Protein AF-A0A9D4SX38-F1 (afdb_monomer_lite)

Structure (mmCIF, N/CA/C/O backbone):
data_AF-A0A9D4SX38-F1
#
_entry.id   AF-A0A9D4SX38-F1
#
loop_
_atom_site.group_PDB
_atom_site.id
_atom_site.type_symbol
_atom_site.label_atom_id
_atom_site.label_alt_id
_atom_site.label_comp_id
_atom_site.label_asym_id
_atom_site.label_entity_id
_atom_site.label_seq_id
_atom_site.pdbx_PDB_ins_code
_atom_site.Cartn_x
_atom_site.Cartn_y
_atom_site.Cartn_z
_atom_site.occupancy
_atom_site.B_iso_or_equiv
_atom_site.auth_seq_id
_atom_site.auth_comp_id
_atom_site.auth_asym_id
_atom_site.auth_atom_id
_atom_site.pdbx_PDB_model_num
ATOM 1 N N . MET A 1 1 ? -21.905 -0.441 12.226 1.00 39.75 1 MET A N 1
ATOM 2 C CA . MET A 1 1 ? -20.788 -0.722 13.148 1.00 39.75 1 MET A CA 1
ATOM 3 C C . MET A 1 1 ? -19.586 0.004 12.565 1.00 39.75 1 MET A C 1
ATOM 5 O O . MET A 1 1 ? -19.194 -0.327 11.457 1.00 39.75 1 MET A O 1
ATOM 9 N N . THR A 1 2 ? -19.139 1.097 13.183 1.00 50.00 2 THR A N 1
ATOM 10 C CA . THR A 1 2 ? -17.970 1.865 12.722 1.00 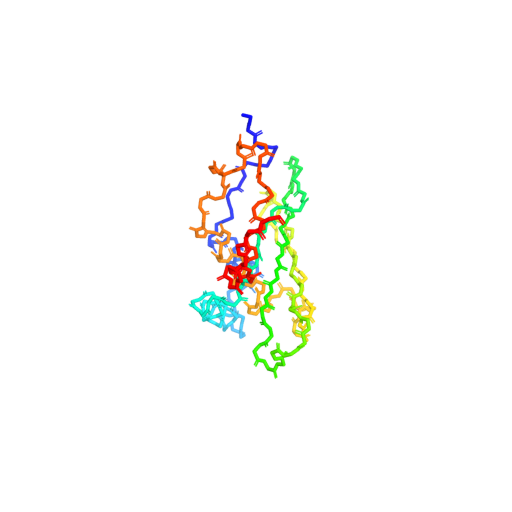50.00 2 THR A CA 1
ATOM 11 C C . THR A 1 2 ? -16.708 1.086 13.057 1.00 50.00 2 THR A C 1
ATOM 13 O O . THR A 1 2 ? -16.619 0.523 14.149 1.00 50.00 2 THR A O 1
ATOM 16 N N . LEU A 1 3 ? -15.753 1.025 12.130 1.00 55.00 3 LEU A N 1
ATOM 17 C CA . LEU A 1 3 ? -14.450 0.446 12.430 1.00 55.00 3 LEU A CA 1
ATOM 18 C C . LEU A 1 3 ? -13.768 1.201 13.580 1.00 55.00 3 LEU A C 1
ATOM 20 O O . LEU A 1 3 ? -13.965 2.412 13.704 1.00 55.00 3 LEU A O 1
ATOM 24 N N . PRO A 1 4 ? -12.934 0.513 14.378 1.00 65.31 4 PRO A N 1
ATOM 25 C CA . PRO A 1 4 ? -12.136 1.160 15.417 1.00 65.31 4 PRO A CA 1
ATOM 26 C C . PRO A 1 4 ? -11.130 2.171 14.838 1.00 65.31 4 PRO A C 1
ATOM 28 O O . PRO A 1 4 ? -10.779 3.152 15.486 1.00 65.31 4 PRO A O 1
ATOM 31 N N . PHE A 1 5 ? -10.703 1.972 13.588 1.00 71.12 5 PHE A N 1
ATOM 32 C CA . PHE A 1 5 ? -9.810 2.875 12.874 1.00 71.12 5 PHE A CA 1
ATOM 33 C C . PHE A 1 5 ? -10.616 3.841 11.994 1.00 71.12 5 PHE A C 1
ATOM 35 O O . PHE A 1 5 ? -11.395 3.389 11.159 1.00 71.12 5 PHE A O 1
ATOM 42 N N . ALA A 1 6 ? -10.431 5.153 12.177 1.00 74.25 6 ALA A N 1
AT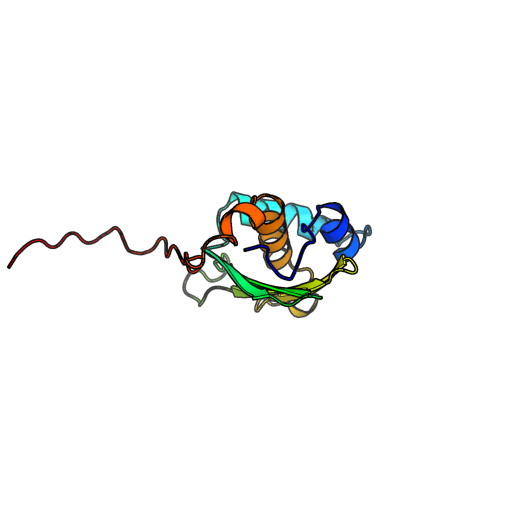OM 43 C CA . ALA A 1 6 ? -11.271 6.201 11.573 1.00 74.25 6 ALA A CA 1
ATOM 44 C C . ALA A 1 6 ? -10.533 7.142 10.597 1.00 74.25 6 ALA A C 1
ATOM 46 O O . ALA A 1 6 ? -11.042 8.209 10.258 1.00 74.25 6 ALA A O 1
ATOM 47 N N . LYS A 1 7 ? -9.314 6.790 10.171 1.00 83.44 7 LYS A N 1
ATOM 48 C CA . LYS A 1 7 ? -8.506 7.595 9.245 1.00 83.44 7 LYS A CA 1
ATOM 49 C C . LYS A 1 7 ? -8.434 7.003 7.836 1.00 83.44 7 LYS A C 1
ATOM 51 O O . LYS A 1 7 ? -8.040 5.852 7.655 1.00 83.44 7 LYS A O 1
ATOM 56 N N . GLU A 1 8 ? -8.760 7.796 6.826 1.00 87.69 8 GLU A N 1
ATOM 57 C CA . GLU A 1 8 ? -8.544 7.458 5.415 1.00 87.69 8 GLU A CA 1
ATOM 58 C C . GLU A 1 8 ? -7.084 7.627 5.008 1.00 87.69 8 GLU A C 1
ATOM 60 O O . GLU A 1 8 ? -6.457 8.638 5.321 1.00 87.69 8 GLU A O 1
ATOM 65 N N . LEU A 1 9 ? -6.550 6.644 4.273 1.00 90.38 9 LEU A N 1
ATOM 66 C CA . LEU A 1 9 ? -5.229 6.757 3.669 1.00 90.38 9 LEU A CA 1
ATOM 67 C C . LEU A 1 9 ? -5.269 7.829 2.578 1.00 90.38 9 LEU A C 1
ATOM 69 O O . LEU A 1 9 ? -5.797 7.597 1.492 1.00 90.38 9 LEU A O 1
ATOM 73 N N . SER A 1 10 ? -4.699 8.996 2.864 1.00 91.56 10 SER A N 1
ATOM 74 C CA . SER A 1 10 ? -4.639 10.109 1.917 1.00 91.56 10 SER A CA 1
ATOM 75 C C . SER A 1 10 ? -3.428 10.008 0.984 1.00 91.56 10 SER A C 1
ATOM 77 O O . SER A 1 10 ? -2.382 9.467 1.353 1.00 91.56 10 SER A O 1
ATOM 79 N N . LEU A 1 11 ? -3.517 10.615 -0.205 1.00 91.12 11 LEU A N 1
ATOM 80 C CA . LEU A 1 11 ? -2.365 10.747 -1.105 1.00 91.12 11 LEU A CA 1
ATOM 81 C C . LEU A 1 11 ? -1.197 11.482 -0.424 1.00 91.12 11 LEU A C 1
ATOM 83 O O . LEU A 1 11 ? -0.039 11.112 -0.603 1.00 91.12 11 LEU A O 1
ATOM 87 N N . SER A 1 12 ? -1.497 12.475 0.416 1.00 91.88 12 SER A N 1
ATOM 88 C CA . SER A 1 12 ? -0.500 13.215 1.195 1.00 91.88 12 SER A CA 1
ATOM 89 C C . SER A 1 12 ? 0.289 12.318 2.154 1.00 91.88 12 SER A C 1
ATOM 91 O O . SER A 1 12 ? 1.492 12.518 2.317 1.00 91.88 12 SER A O 1
ATOM 93 N N . ASP A 1 13 ? -0.349 11.317 2.770 1.00 93.44 13 ASP A N 1
ATOM 94 C CA . ASP A 1 13 ? 0.343 10.352 3.634 1.00 93.44 13 ASP A CA 1
ATOM 95 C C . ASP A 1 13 ? 1.271 9.443 2.821 1.00 93.44 13 ASP A C 1
ATOM 97 O O . ASP A 1 13 ? 2.414 9.217 3.219 1.00 93.44 13 ASP A O 1
ATOM 101 N N . ILE A 1 14 ? 0.822 8.997 1.643 1.00 93.25 14 ILE A N 1
ATOM 102 C CA . ILE A 1 14 ? 1.642 8.206 0.711 1.00 93.25 14 ILE A CA 1
ATOM 103 C C . ILE A 1 14 ? 2.874 9.013 0.278 1.00 93.25 14 ILE A C 1
ATOM 105 O O . ILE A 1 14 ? 4.002 8.523 0.347 1.00 93.25 14 ILE A O 1
ATOM 109 N N . MET A 1 15 ? 2.688 10.275 -0.112 1.00 91.69 15 MET A N 1
ATOM 110 C CA . MET A 1 15 ? 3.793 11.153 -0.508 1.00 91.69 15 MET A CA 1
ATOM 111 C C . MET A 1 15 ? 4.761 11.422 0.651 1.00 91.69 15 MET A C 1
ATOM 113 O O . MET A 1 15 ? 5.978 11.414 0.449 1.00 91.69 15 MET A O 1
ATOM 117 N N . ARG A 1 16 ? 4.250 11.609 1.877 1.00 91.44 16 ARG A N 1
ATOM 118 C CA . ARG A 1 16 ? 5.083 11.770 3.079 1.00 91.44 16 ARG A CA 1
ATOM 119 C C . ARG A 1 16 ? 5.915 10.518 3.359 1.00 91.44 16 ARG A C 1
ATOM 121 O O . ARG A 1 16 ? 7.096 10.646 3.670 1.00 91.44 16 ARG A O 1
ATOM 128 N N . HIS A 1 17 ? 5.325 9.330 3.215 1.00 91.94 17 HIS A N 1
ATOM 129 C CA . HIS A 1 17 ? 6.006 8.042 3.404 1.00 91.94 17 HIS A CA 1
ATOM 130 C C . HIS A 1 17 ? 7.152 7.824 2.414 1.00 91.94 17 HIS A C 1
ATOM 132 O O . HIS A 1 17 ? 8.255 7.398 2.786 1.00 91.94 17 HIS A O 1
ATOM 138 N N . LEU A 1 18 ? 6.909 8.152 1.144 1.00 89.50 18 LEU A N 1
ATOM 139 C CA . LEU A 1 18 ? 7.943 8.102 0.117 1.00 89.50 18 LEU A CA 1
ATOM 140 C C . LEU A 1 18 ? 9.053 9.111 0.423 1.00 89.50 18 LEU A C 1
ATOM 142 O O . LEU A 1 18 ? 10.232 8.772 0.343 1.00 89.50 18 LEU A O 1
ATOM 146 N N . GLY A 1 19 ? 8.694 10.305 0.887 1.00 84.88 19 GLY A N 1
ATOM 147 C CA . GLY A 1 19 ? 9.607 11.430 1.016 1.00 84.88 19 GLY A CA 1
ATOM 148 C C . GLY A 1 19 ? 9.757 12.118 -0.338 1.00 84.88 19 GLY A C 1
ATOM 149 O O . GLY A 1 19 ? 10.015 11.468 -1.350 1.00 84.88 19 GLY A O 1
ATOM 150 N N . ALA A 1 20 ? 9.580 13.439 -0.359 1.00 67.88 20 ALA A N 1
ATOM 151 C CA . ALA A 1 20 ? 9.539 14.262 -1.570 1.00 67.88 20 ALA A CA 1
ATOM 152 C C . ALA A 1 20 ? 10.933 14.504 -2.190 1.00 67.88 20 ALA A C 1
ATOM 154 O O . ALA A 1 20 ? 11.310 15.639 -2.465 1.00 67.88 20 ALA A O 1
ATOM 155 N N . VAL A 1 21 ? 11.729 13.446 -2.363 1.00 70.19 21 VAL A N 1
ATOM 156 C CA . VAL A 1 21 ? 13.088 13.513 -2.911 1.00 70.19 21 VAL A CA 1
ATOM 157 C C . VAL A 1 21 ? 13.265 12.398 -3.937 1.00 70.19 21 VAL A C 1
ATOM 159 O O . VAL A 1 21 ? 12.984 11.230 -3.655 1.00 70.19 21 VAL A O 1
ATOM 162 N N . GLU A 1 22 ? 13.750 12.737 -5.130 1.00 63.56 22 GLU A N 1
ATOM 163 C CA . GLU A 1 22 ? 14.198 11.728 -6.094 1.00 63.56 22 GLU A CA 1
ATOM 164 C C . GLU A 1 22 ? 15.326 10.869 -5.489 1.00 63.56 22 GLU A C 1
ATOM 166 O O . GLU A 1 22 ? 16.143 11.386 -4.723 1.00 63.56 22 GLU A O 1
ATOM 171 N N . PRO A 1 23 ? 15.386 9.552 -5.764 1.00 66.00 23 PRO A N 1
ATOM 172 C CA . PRO A 1 23 ? 14.678 8.801 -6.809 1.00 66.00 23 PRO A CA 1
ATOM 173 C C . PRO A 1 23 ? 13.307 8.230 -6.381 1.00 66.00 23 PRO A C 1
ATOM 175 O O . PRO A 1 23 ? 12.785 7.310 -7.010 1.00 66.00 23 PRO A O 1
ATOM 178 N N . ARG A 1 24 ? 12.741 8.669 -5.249 1.00 70.56 24 ARG A N 1
ATOM 179 C CA . ARG A 1 24 ? 11.606 7.976 -4.609 1.00 70.56 24 ARG A CA 1
ATOM 180 C C . ARG A 1 24 ? 10.261 8.247 -5.282 1.00 70.56 24 ARG A C 1
ATOM 182 O O . ARG A 1 24 ? 9.356 7.423 -5.167 1.00 70.56 24 ARG A O 1
ATOM 189 N N . LEU A 1 25 ? 10.147 9.339 -6.038 1.00 79.00 25 LEU A N 1
ATOM 190 C CA . LEU A 1 25 ? 8.960 9.639 -6.844 1.00 79.00 25 LEU A CA 1
ATOM 191 C C . LEU A 1 25 ? 8.807 8.660 -8.014 1.00 79.00 25 LEU A C 1
ATOM 193 O O . LEU A 1 25 ? 7.685 8.350 -8.407 1.00 79.00 25 LEU A O 1
ATOM 197 N N . ARG A 1 26 ? 9.908 8.067 -8.495 1.00 88.19 26 ARG A N 1
ATOM 198 C CA . ARG A 1 26 ? 9.858 6.974 -9.475 1.00 88.19 26 ARG A CA 1
ATOM 199 C C . ARG A 1 26 ? 8.993 5.801 -9.003 1.00 88.19 26 ARG A C 1
ATOM 201 O O . ARG A 1 26 ? 8.276 5.219 -9.807 1.00 88.19 26 ARG A O 1
ATOM 208 N N . CYS A 1 27 ? 9.006 5.481 -7.707 1.00 90.75 27 CYS A N 1
ATOM 209 C CA . CYS A 1 27 ? 8.180 4.401 -7.157 1.00 90.75 27 CYS A CA 1
ATOM 210 C C . CYS A 1 27 ? 6.680 4.724 -7.211 1.00 90.75 27 CYS A C 1
ATOM 212 O O . CYS A 1 27 ? 5.870 3.801 -7.251 1.00 90.75 27 CYS A O 1
ATOM 214 N N . LEU A 1 28 ? 6.314 6.012 -7.228 1.00 91.75 28 LEU A N 1
ATOM 215 C CA . LEU A 1 28 ? 4.937 6.455 -7.434 1.00 91.75 28 LEU A CA 1
ATOM 216 C C . LEU A 1 28 ? 4.498 6.202 -8.875 1.00 91.75 28 LEU A C 1
ATOM 218 O O . LEU A 1 28 ? 3.490 5.536 -9.076 1.00 91.75 28 LEU A O 1
ATOM 222 N N . ILE A 1 29 ? 5.299 6.639 -9.851 1.00 92.88 29 ILE A N 1
ATOM 223 C CA . ILE A 1 29 ? 5.027 6.437 -11.284 1.00 92.88 29 ILE A CA 1
ATOM 224 C C . ILE A 1 29 ? 4.948 4.938 -11.607 1.00 92.88 29 ILE A C 1
ATOM 226 O O . ILE A 1 29 ? 3.943 4.455 -12.120 1.00 92.88 29 ILE A O 1
ATOM 230 N N . GLU A 1 30 ? 5.969 4.166 -11.228 1.00 94.56 30 GLU A N 1
ATOM 231 C CA . GLU A 1 30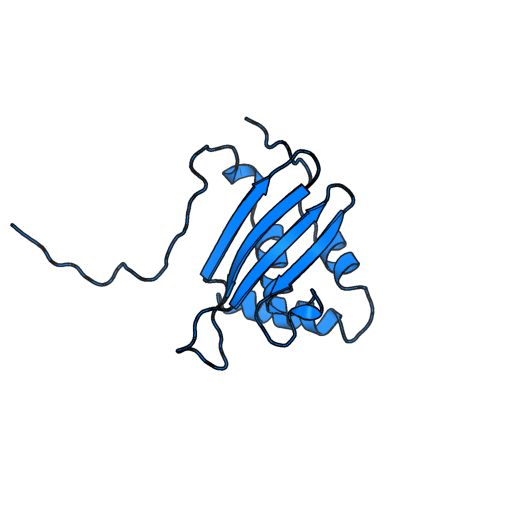 ? 5.984 2.717 -11.459 1.00 94.56 30 GLU A CA 1
ATOM 232 C C . GLU A 1 30 ? 4.879 1.993 -10.670 1.00 94.56 30 GLU A C 1
ATOM 234 O O . GLU A 1 30 ? 4.364 0.963 -11.105 1.00 94.56 30 GLU A O 1
ATOM 239 N N . GLY A 1 31 ? 4.507 2.509 -9.495 1.00 94.88 31 GLY A N 1
ATOM 240 C CA . GLY A 1 31 ? 3.390 1.989 -8.712 1.00 94.88 31 GLY A CA 1
ATOM 241 C C . GLY A 1 31 ? 2.048 2.195 -9.415 1.00 94.88 31 GLY A C 1
ATOM 242 O O . GLY A 1 31 ? 1.220 1.283 -9.440 1.00 94.88 31 GLY A O 1
ATOM 243 N N . GLU A 1 32 ? 1.842 3.353 -10.043 1.00 94.81 32 GLU A N 1
ATOM 244 C CA . GLU A 1 32 ? 0.672 3.605 -10.888 1.00 94.81 32 GLU A CA 1
ATOM 245 C C . GLU A 1 32 ? 0.628 2.666 -12.091 1.00 94.81 32 GLU A C 1
ATOM 247 O O . GLU A 1 32 ? -0.431 2.119 -12.391 1.00 94.81 32 GLU A O 1
ATOM 252 N N . GLU A 1 33 ? 1.761 2.412 -12.745 1.00 95.88 33 GLU A N 1
ATOM 253 C CA . GLU A 1 33 ? 1.849 1.454 -13.852 1.00 95.88 33 GLU A CA 1
ATOM 254 C C . GLU A 1 33 ? 1.470 0.032 -13.414 1.00 95.88 33 GLU A C 1
ATOM 256 O O . GLU A 1 33 ? 0.671 -0.626 -14.081 1.00 95.88 33 GLU A O 1
ATOM 261 N N . VAL A 1 34 ? 1.979 -0.431 -12.264 1.00 95.12 34 VAL A N 1
ATOM 262 C CA . VAL A 1 34 ? 1.624 -1.738 -11.675 1.00 95.12 34 VAL A CA 1
ATOM 263 C C . VAL A 1 34 ? 0.120 -1.829 -11.395 1.00 95.12 34 VAL A C 1
ATOM 265 O O . VAL A 1 34 ? -0.502 -2.859 -11.671 1.00 95.12 34 VAL A O 1
ATOM 268 N N . LEU A 1 35 ? -0.473 -0.757 -10.864 1.00 93.06 35 LEU A N 1
ATOM 269 C CA . LEU A 1 35 ? -1.902 -0.691 -10.573 1.00 93.06 35 LEU A CA 1
ATOM 270 C C . LEU A 1 35 ? -2.750 -0.682 -11.855 1.00 93.06 35 LEU A C 1
ATOM 272 O O . LEU A 1 35 ? -3.718 -1.437 -11.959 1.00 93.06 35 LEU A O 1
ATOM 276 N N . ASN A 1 36 ? -2.365 0.120 -12.850 1.00 93.31 36 ASN A N 1
ATOM 277 C CA . ASN A 1 36 ? -3.044 0.224 -14.144 1.00 93.31 36 ASN A CA 1
ATOM 278 C C . ASN A 1 36 ? -2.984 -1.094 -14.927 1.00 93.31 36 ASN A C 1
ATOM 280 O O . ASN A 1 36 ? -3.964 -1.480 -15.564 1.00 93.31 36 ASN A O 1
ATOM 284 N N . ALA A 1 37 ? -1.872 -1.823 -14.816 1.00 93.44 37 ALA A N 1
ATOM 285 C CA . ALA A 1 37 ? -1.709 -3.159 -15.377 1.00 93.44 37 ALA A CA 1
ATOM 286 C C . ALA A 1 37 ? -2.476 -4.252 -14.605 1.00 93.44 37 ALA A C 1
ATOM 288 O O . ALA A 1 37 ? -2.460 -5.414 -15.004 1.00 93.44 37 ALA A O 1
ATOM 289 N N . ARG A 1 38 ? -3.169 -3.898 -13.509 1.00 90.75 38 ARG A N 1
ATOM 290 C CA . ARG A 1 38 ? -3.947 -4.816 -12.659 1.00 90.75 38 ARG A CA 1
ATOM 291 C C . ARG A 1 38 ? -3.114 -5.979 -12.114 1.00 90.75 38 ARG A C 1
ATOM 293 O O . ARG A 1 38 ? -3.602 -7.098 -11.985 1.00 90.75 38 ARG A O 1
ATOM 300 N N . HIS A 1 39 ? -1.854 -5.714 -11.771 1.00 92.50 39 HIS A N 1
ATOM 301 C CA . HIS A 1 39 ? -0.969 -6.740 -11.218 1.00 92.50 39 HIS A CA 1
ATOM 302 C C . HIS A 1 39 ? -1.228 -7.030 -9.733 1.00 92.50 39 HIS A C 1
ATOM 304 O O . HIS A 1 39 ? -0.786 -8.066 -9.244 1.00 92.50 39 HIS A O 1
ATOM 310 N N . ILE A 1 40 ? -1.954 -6.165 -9.013 1.00 92.00 40 ILE A N 1
ATOM 311 C CA . ILE A 1 40 ? -2.443 -6.471 -7.662 1.00 92.00 40 ILE A CA 1
ATOM 312 C C . ILE A 1 40 ? -3.616 -7.451 -7.780 1.00 92.00 40 ILE A C 1
ATOM 314 O O . ILE A 1 40 ? -4.688 -7.090 -8.259 1.00 92.00 40 ILE A O 1
ATOM 318 N N . ILE A 1 41 ? -3.394 -8.692 -7.351 1.00 90.00 41 ILE A N 1
ATOM 319 C CA . ILE A 1 41 ? -4.348 -9.805 -7.454 1.00 90.00 41 ILE A CA 1
ATOM 320 C C . ILE A 1 41 ? -5.400 -9.697 -6.352 1.00 90.00 41 ILE A C 1
ATOM 322 O O . ILE A 1 41 ? -6.593 -9.851 -6.595 1.00 90.00 41 ILE A O 1
ATOM 326 N N . CYS A 1 42 ? -4.948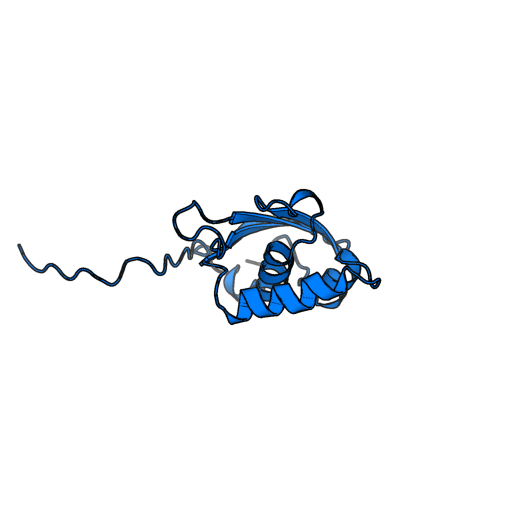 -9.439 -5.125 1.00 86.44 42 CYS A N 1
ATOM 327 C CA . CYS A 1 42 ? -5.818 -9.232 -3.979 1.00 86.44 42 CYS A CA 1
ATOM 328 C C . CYS A 1 42 ? -5.227 -8.190 -3.030 1.00 86.44 42 CYS A C 1
ATOM 330 O O . CYS A 1 42 ? -4.013 -7.984 -2.978 1.00 86.44 42 CYS A O 1
ATOM 332 N N . CYS A 1 43 ? -6.114 -7.531 -2.296 1.00 88.94 43 CYS A N 1
ATOM 333 C CA . CYS A 1 43 ? -5.805 -6.543 -1.277 1.00 88.94 43 CYS A CA 1
ATOM 334 C C . CYS A 1 43 ? -6.950 -6.561 -0.261 1.00 88.94 43 CYS A C 1
ATOM 336 O O . CYS A 1 43 ? -8.115 -6.614 -0.659 1.00 88.94 43 CYS A O 1
ATOM 338 N N . GLY A 1 44 ? -6.638 -6.552 1.031 1.00 86.38 44 GLY A N 1
ATOM 339 C CA . GLY A 1 44 ? -7.645 -6.588 2.084 1.00 86.38 44 GLY A CA 1
ATOM 340 C C . GLY A 1 44 ? -7.083 -6.234 3.453 1.00 86.38 44 GLY A C 1
ATOM 341 O O . GLY A 1 44 ? -5.871 -6.197 3.664 1.00 86.38 44 GLY A O 1
ATOM 342 N N . VAL A 1 45 ? -7.983 -5.969 4.397 1.00 88.00 45 VAL A N 1
ATOM 343 C CA . VAL A 1 45 ? -7.612 -5.686 5.785 1.00 88.00 45 VAL A CA 1
ATOM 344 C C . VAL A 1 45 ? -7.270 -6.994 6.484 1.00 88.00 45 VAL A C 1
ATOM 346 O O . VAL A 1 45 ? -8.084 -7.911 6.542 1.00 88.00 45 VAL A O 1
ATOM 349 N N . LYS A 1 46 ? -6.054 -7.071 7.022 1.00 88.25 46 LYS A N 1
ATOM 350 C CA . LYS A 1 46 ? -5.576 -8.206 7.812 1.00 88.25 46 LYS A CA 1
ATOM 351 C C . LYS A 1 46 ? -5.958 -8.048 9.279 1.00 88.25 46 LYS A C 1
ATOM 353 O O . LYS A 1 46 ? -6.463 -8.981 9.892 1.00 88.25 46 LYS A O 1
ATOM 358 N N . THR A 1 47 ? -5.721 -6.863 9.836 1.00 87.81 47 THR A N 1
ATOM 359 C CA . THR A 1 47 ? -6.082 -6.506 11.211 1.00 87.81 47 THR A CA 1
ATOM 360 C C . THR A 1 47 ? -6.469 -5.034 11.284 1.00 87.81 47 THR A C 1
ATOM 362 O O . THR A 1 47 ? -5.962 -4.196 10.537 1.00 87.81 47 THR A O 1
ATOM 365 N N . CYS A 1 48 ? -7.382 -4.712 12.196 1.00 86.50 48 CYS A N 1
ATOM 366 C CA . CYS A 1 48 ? -7.821 -3.351 12.465 1.00 86.50 48 CYS A CA 1
ATOM 367 C C . CYS A 1 48 ? -7.876 -3.152 13.979 1.00 86.50 48 CYS A C 1
ATOM 369 O O . CYS A 1 48 ? -8.473 -3.957 14.691 1.00 86.50 48 CYS A O 1
ATOM 371 N N . SER A 1 49 ? -7.247 -2.087 14.458 1.00 87.88 49 SER A N 1
ATOM 372 C CA . SER A 1 49 ? -7.234 -1.671 15.862 1.00 87.88 49 SER A CA 1
ATOM 373 C C . SER A 1 49 ? -7.647 -0.206 15.965 1.00 87.88 49 SER A C 1
ATOM 375 O O . SER A 1 49 ? -7.777 0.464 14.943 1.00 87.88 49 SER A O 1
ATOM 377 N N . ASP A 1 50 ? -7.796 0.314 17.182 1.00 85.50 50 ASP A N 1
ATOM 378 C CA . ASP A 1 50 ? -8.124 1.732 17.385 1.00 85.50 50 ASP A CA 1
ATOM 379 C C . ASP A 1 50 ? -7.022 2.669 16.867 1.00 85.50 50 ASP A C 1
ATOM 381 O O . ASP A 1 50 ? -7.285 3.815 16.529 1.00 85.50 50 ASP A O 1
ATOM 385 N N . THR A 1 51 ? -5.772 2.198 16.791 1.00 88.69 51 THR A N 1
ATOM 386 C CA . THR A 1 51 ? -4.599 3.042 16.502 1.00 88.69 51 THR A CA 1
ATOM 387 C C . THR A 1 51 ? -3.946 2.760 15.157 1.00 88.69 51 THR A C 1
ATOM 389 O O . THR A 1 51 ? -3.190 3.596 14.652 1.00 88.69 51 THR A O 1
ATOM 392 N N . SER A 1 52 ? -4.219 1.594 14.569 1.00 90.94 52 SER A N 1
ATOM 393 C CA . SER A 1 52 ? -3.594 1.162 13.323 1.00 90.94 52 SER A CA 1
ATOM 394 C C . SER A 1 52 ? -4.457 0.207 12.505 1.00 90.94 52 SER A C 1
ATOM 396 O O . SER A 1 52 ? -5.236 -0.591 13.038 1.00 90.94 52 SER A O 1
ATOM 398 N N . LEU A 1 53 ? -4.236 0.264 11.198 1.00 90.94 53 LEU A N 1
ATOM 399 C CA . LEU A 1 53 ? -4.764 -0.638 10.191 1.00 90.94 53 LEU A CA 1
ATOM 400 C C . LEU A 1 53 ? -3.618 -1.425 9.558 1.00 90.94 53 LEU A C 1
ATOM 402 O O . LEU A 1 53 ? -2.650 -0.827 9.094 1.00 90.94 53 LEU A O 1
ATOM 406 N N . THR A 1 54 ? -3.744 -2.744 9.454 1.00 92.44 54 THR A N 1
ATOM 407 C CA . THR A 1 54 ? -2.836 -3.567 8.649 1.00 92.44 54 THR A CA 1
ATOM 408 C C . THR A 1 54 ? -3.553 -4.065 7.406 1.00 92.44 54 THR A C 1
ATOM 410 O O . THR A 1 54 ? -4.593 -4.718 7.490 1.00 92.44 54 THR A O 1
ATOM 413 N N . VAL A 1 55 ? -2.966 -3.787 6.248 1.00 92.50 55 VAL A N 1
ATOM 414 C CA . VAL A 1 55 ? -3.451 -4.214 4.936 1.00 92.50 55 VAL A CA 1
ATOM 415 C C . VAL A 1 55 ? -2.483 -5.233 4.362 1.00 92.50 55 VAL A C 1
ATOM 417 O O . VAL A 1 55 ? -1.272 -5.028 4.407 1.00 92.50 55 VAL A O 1
ATOM 420 N N . GLN A 1 56 ? -3.017 -6.311 3.798 1.00 94.81 56 GLN A N 1
ATOM 421 C CA . GLN A 1 56 ? -2.257 -7.361 3.133 1.00 94.81 56 GLN A CA 1
ATOM 422 C C . GLN A 1 56 ? -2.723 -7.518 1.685 1.00 94.81 56 GLN A C 1
ATOM 424 O O . GLN A 1 56 ? -3.904 -7.347 1.381 1.00 94.81 56 GLN A O 1
ATOM 429 N N . GLY A 1 57 ? -1.807 -7.883 0.791 1.00 92.19 57 GLY A N 1
ATOM 430 C CA . GLY A 1 57 ? -2.133 -8.149 -0.604 1.00 92.19 57 GLY A CA 1
ATOM 431 C C . GLY A 1 57 ? -1.131 -9.046 -1.319 1.00 92.19 57 GLY A C 1
ATOM 432 O O . GLY A 1 57 ? -0.087 -9.413 -0.778 1.00 92.19 57 GLY A O 1
ATOM 433 N N . LEU A 1 58 ? -1.469 -9.389 -2.561 1.00 94.19 58 LEU A N 1
ATOM 434 C CA . LEU A 1 58 ? -0.642 -10.177 -3.474 1.00 94.19 58 LEU A CA 1
ATOM 435 C C . LEU A 1 58 ? -0.471 -9.436 -4.801 1.00 94.19 58 LEU A C 1
ATOM 437 O O . LEU A 1 58 ? -1.441 -8.917 -5.351 1.00 94.19 58 LEU A O 1
ATOM 441 N N . CYS A 1 59 ? 0.744 -9.437 -5.347 1.00 94.31 59 CYS A N 1
ATOM 442 C CA . CYS A 1 59 ? 1.066 -8.833 -6.641 1.00 94.31 59 CYS A CA 1
ATOM 443 C C . CYS A 1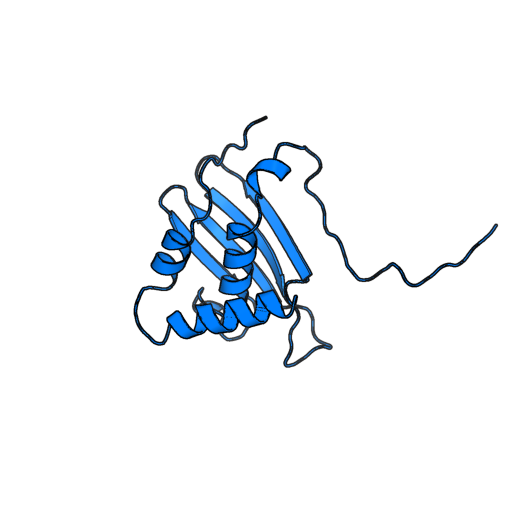 59 ? 1.744 -9.839 -7.575 1.00 94.31 59 CYS A C 1
ATOM 445 O O . CYS A 1 59 ? 2.707 -10.493 -7.180 1.00 94.31 59 CYS A O 1
ATOM 447 N N . VAL A 1 60 ? 1.293 -9.942 -8.825 1.00 92.94 60 VAL A N 1
ATOM 448 C CA . VAL A 1 60 ? 1.939 -10.775 -9.853 1.00 92.94 60 VAL A CA 1
ATOM 449 C C . VAL A 1 60 ? 3.401 -10.355 -10.030 1.00 92.94 60 VAL A C 1
ATOM 451 O O . VAL A 1 60 ? 3.714 -9.164 -10.071 1.00 92.94 60 VAL A O 1
ATOM 454 N N . GLN A 1 61 ? 4.295 -11.335 -10.168 1.00 89.81 61 GLN A N 1
ATOM 455 C CA . GLN A 1 61 ? 5.685 -11.093 -10.546 1.00 89.81 61 GLN A CA 1
ATOM 456 C C . GLN A 1 61 ? 5.794 -11.042 -12.072 1.00 89.81 61 GLN A C 1
ATOM 458 O O . GLN A 1 61 ? 5.654 -12.064 -12.738 1.00 89.81 61 GLN A O 1
ATOM 463 N N . THR A 1 62 ? 6.061 -9.872 -12.653 1.00 82.12 62 THR A N 1
ATOM 464 C CA . THR A 1 62 ? 6.177 -9.747 -14.119 1.00 82.12 62 THR A CA 1
ATOM 465 C C . THR A 1 62 ? 7.474 -10.333 -14.672 1.00 82.12 62 THR A C 1
ATOM 467 O O . THR A 1 62 ? 7.499 -10.791 -15.808 1.00 82.12 62 THR A O 1
ATOM 470 N N . SER A 1 63 ? 8.547 -10.352 -13.876 1.00 81.56 63 SER A N 1
ATOM 471 C CA . SER A 1 63 ? 9.837 -10.934 -14.271 1.00 81.56 63 SER A CA 1
ATOM 472 C C . SER A 1 63 ? 9.858 -12.461 -14.196 1.00 81.56 63 SER A C 1
ATOM 474 O O . SER A 1 63 ? 10.627 -13.091 -14.913 1.00 81.56 63 SER A O 1
ATOM 476 N N . HIS A 1 64 ? 9.012 -13.056 -13.351 1.00 84.88 64 HIS A N 1
ATOM 477 C CA . HIS A 1 64 ? 8.952 -14.497 -13.109 1.00 84.88 64 HIS A CA 1
ATOM 478 C C . HIS A 1 64 ? 7.495 -14.929 -12.920 1.00 84.88 64 HIS A C 1
ATOM 480 O O . HIS A 1 64 ? 7.078 -15.305 -11.831 1.00 84.88 64 HIS A O 1
ATOM 486 N N . VAL A 1 65 ? 6.699 -14.873 -13.990 1.00 80.50 65 VAL A N 1
ATOM 487 C CA . VAL A 1 65 ? 5.237 -15.094 -13.941 1.00 80.50 65 VAL A CA 1
ATOM 488 C C . VAL A 1 65 ? 4.846 -16.476 -13.389 1.00 80.50 65 VAL A C 1
ATOM 490 O O . VAL A 1 65 ? 3.754 -16.642 -12.859 1.00 80.50 65 VAL A O 1
ATOM 493 N N . GLN A 1 66 ? 5.742 -17.464 -13.474 1.00 83.00 66 GLN A N 1
ATOM 494 C CA . GLN A 1 66 ? 5.529 -18.812 -12.928 1.00 83.00 66 GLN A CA 1
ATOM 495 C C . GLN A 1 66 ? 5.813 -18.925 -11.420 1.00 83.00 66 GLN A C 1
ATOM 497 O O . GLN A 1 66 ? 5.495 -19.944 -10.812 1.00 83.00 66 GLN A O 1
ATOM 502 N N . HIS A 1 67 ? 6.436 -17.914 -10.811 1.00 86.12 67 HIS A N 1
ATOM 503 C CA . HIS A 1 67 ? 6.734 -17.906 -9.383 1.00 86.12 67 HIS A CA 1
ATOM 504 C C . HIS A 1 67 ? 5.529 -17.425 -8.575 1.00 86.12 67 HIS A C 1
ATOM 506 O O . HIS A 1 67 ? 4.602 -16.795 -9.090 1.00 86.12 67 HIS A O 1
ATOM 512 N N . LYS A 1 68 ? 5.558 -17.703 -7.266 1.00 90.81 68 LYS A N 1
ATOM 513 C CA . LYS A 1 68 ? 4.531 -17.201 -6.353 1.00 90.81 68 LYS A CA 1
ATOM 514 C C . LYS A 1 68 ? 4.445 -15.663 -6.425 1.00 90.81 68 LYS A C 1
ATOM 516 O O . LYS A 1 68 ? 5.490 -15.014 -6.510 1.00 90.81 68 LYS A O 1
ATOM 521 N N . PRO A 1 69 ? 3.241 -15.066 -6.355 1.00 94.12 69 PRO A N 1
ATOM 522 C CA . PRO A 1 69 ? 3.081 -13.616 -6.282 1.00 94.12 69 PRO A CA 1
ATOM 523 C C . PRO A 1 69 ? 3.918 -12.995 -5.159 1.00 94.12 69 PRO A C 1
ATOM 525 O O . PRO A 1 69 ? 4.197 -13.634 -4.143 1.00 94.12 69 PRO A O 1
ATOM 528 N N . HIS A 1 70 ? 4.298 -11.729 -5.318 1.00 95.12 70 HIS A N 1
ATOM 529 C CA . HIS A 1 70 ? 4.843 -10.959 -4.213 1.00 95.12 70 HIS A CA 1
ATOM 530 C C . HIS A 1 70 ? 3.779 -10.767 -3.134 1.00 95.12 70 HIS A C 1
ATOM 532 O O . HIS A 1 70 ? 2.734 -10.172 -3.387 1.00 95.12 70 HIS A O 1
ATOM 538 N N . GLU A 1 71 ? 4.079 -11.230 -1.927 1.00 95.19 71 GLU A N 1
ATOM 539 C CA . GLU A 1 71 ? 3.326 -10.897 -0.722 1.00 95.19 71 GLU A CA 1
ATOM 540 C C . GLU A 1 71 ? 3.654 -9.461 -0.299 1.00 95.19 71 GLU A C 1
ATOM 542 O O . GLU A 1 71 ? 4.828 -9.065 -0.278 1.00 95.19 71 GLU A O 1
ATOM 547 N N . LEU A 1 72 ? 2.601 -8.693 -0.013 1.00 95.94 72 LEU A N 1
ATOM 548 C CA . LEU A 1 72 ? 2.631 -7.289 0.376 1.00 95.94 72 LEU A CA 1
ATOM 549 C C . LEU A 1 72 ? 1.934 -7.119 1.722 1.00 95.94 72 LEU A C 1
ATOM 551 O O . LEU A 1 72 ? 0.867 -7.688 1.947 1.00 95.94 72 LEU A O 1
ATOM 555 N N . GLU A 1 73 ? 2.484 -6.270 2.577 1.00 96.06 73 GLU A N 1
ATOM 556 C CA . GLU A 1 73 ? 1.836 -5.841 3.810 1.00 96.06 73 GLU A CA 1
ATOM 557 C C . GLU A 1 73 ? 2.199 -4.386 4.098 1.00 96.06 73 GLU A C 1
ATOM 559 O O . GLU A 1 73 ? 3.353 -3.996 3.932 1.00 96.06 73 GLU A O 1
ATOM 564 N N . PHE A 1 74 ? 1.246 -3.569 4.539 1.00 96.00 74 PHE A N 1
ATOM 565 C CA . PHE A 1 74 ? 1.581 -2.308 5.193 1.00 96.00 74 PHE A CA 1
ATOM 566 C C . PHE A 1 74 ? 0.716 -2.064 6.422 1.00 96.00 74 PHE A C 1
ATOM 568 O O . PHE A 1 74 ? -0.446 -2.462 6.487 1.00 96.00 74 PHE A O 1
ATOM 575 N N . VAL A 1 75 ? 1.303 -1.373 7.392 1.00 95.44 75 VAL A N 1
ATOM 576 C CA . VAL A 1 75 ? 0.642 -0.860 8.585 1.00 95.44 75 VAL A CA 1
ATOM 577 C C . VAL A 1 75 ? 0.487 0.644 8.429 1.00 95.44 75 VAL A C 1
ATOM 579 O O . VAL A 1 75 ? 1.460 1.335 8.126 1.00 95.44 75 VAL A O 1
ATOM 582 N N . TYR A 1 76 ? -0.725 1.138 8.645 1.00 94.38 76 TYR A N 1
ATOM 583 C CA . TYR A 1 76 ? -1.078 2.548 8.609 1.00 94.38 76 TYR A CA 1
ATOM 584 C C . TYR A 1 76 ? -1.566 2.999 9.984 1.00 94.38 76 TYR A C 1
ATOM 586 O O . TYR A 1 76 ? -2.547 2.470 10.506 1.00 94.38 76 TYR A O 1
ATOM 594 N N . GLY A 1 77 ? -0.850 3.942 10.590 1.00 93.06 77 GLY A N 1
ATOM 595 C CA . GLY A 1 77 ? -1.174 4.501 11.900 1.00 93.06 77 GLY A CA 1
ATOM 596 C C . GLY A 1 77 ? -2.083 5.727 11.820 1.00 93.06 77 GLY A C 1
ATOM 597 O O . GLY A 1 77 ? -2.102 6.454 10.823 1.00 93.06 77 GLY A O 1
ATOM 598 N N . LEU A 1 78 ? -2.802 6.013 12.910 1.00 88.75 78 LEU A N 1
ATOM 599 C CA . LEU A 1 78 ? -3.587 7.250 13.049 1.00 88.75 78 LEU A CA 1
ATOM 600 C C . LEU A 1 78 ? -2.725 8.518 12.904 1.00 88.75 78 LEU A C 1
ATOM 602 O O . LEU A 1 78 ? -3.174 9.535 12.373 1.00 88.75 78 LEU A O 1
ATOM 606 N N . ASP A 1 79 ? -1.460 8.448 13.310 1.00 89.75 79 ASP A N 1
ATOM 607 C CA . ASP A 1 79 ? -0.461 9.509 13.142 1.00 89.75 79 ASP A CA 1
ATOM 608 C C . ASP A 1 79 ? -0.080 9.763 11.670 1.00 89.75 79 ASP A C 1
ATOM 610 O O . ASP A 1 79 ? 0.515 10.787 11.344 1.00 89.75 79 ASP A O 1
ATOM 614 N N . GLY A 1 80 ? -0.480 8.880 10.750 1.00 89.31 80 GLY A N 1
ATOM 615 C CA . GLY A 1 80 ? -0.123 8.949 9.333 1.00 89.31 80 GLY A CA 1
ATOM 616 C C . GLY A 1 80 ? 1.205 8.278 9.009 1.00 89.31 80 GLY A C 1
ATOM 617 O O . GLY A 1 80 ? 1.682 8.417 7.883 1.00 89.31 80 GLY A O 1
ATOM 618 N N . THR A 1 81 ? 1.794 7.559 9.966 1.00 92.94 81 THR A N 1
ATOM 619 C CA . THR A 1 81 ? 2.959 6.714 9.725 1.00 92.94 81 THR A CA 1
ATOM 620 C C . THR A 1 81 ? 2.548 5.499 8.902 1.00 92.94 81 THR A C 1
ATOM 622 O O . THR A 1 81 ? 1.527 4.860 9.164 1.00 92.94 81 THR A O 1
ATOM 625 N N . ILE A 1 82 ? 3.375 5.167 7.912 1.00 95.19 82 ILE A N 1
ATOM 626 C CA . ILE A 1 82 ? 3.244 3.972 7.085 1.00 95.19 82 ILE A CA 1
ATOM 627 C C . ILE A 1 82 ? 4.512 3.137 7.259 1.00 95.19 82 ILE A C 1
ATOM 629 O O . ILE A 1 82 ? 5.623 3.657 7.187 1.00 95.19 82 ILE A O 1
ATOM 633 N N . LYS A 1 83 ? 4.345 1.837 7.495 1.00 95.00 83 LYS A N 1
ATOM 634 C CA . LYS A 1 83 ? 5.431 0.847 7.471 1.00 95.00 83 LYS A CA 1
ATOM 635 C C . LYS A 1 83 ? 5.030 -0.273 6.538 1.00 95.00 83 LYS A C 1
ATOM 637 O O . LYS A 1 83 ? 3.924 -0.785 6.668 1.00 95.00 83 LYS A O 1
ATOM 642 N N . GLY A 1 84 ? 5.891 -0.629 5.596 1.00 94.56 84 GLY A N 1
ATOM 643 C CA . GLY A 1 84 ? 5.551 -1.566 4.530 1.00 94.56 84 GLY A CA 1
ATOM 644 C C . GLY A 1 84 ? 6.573 -2.679 4.379 1.00 94.56 84 GLY A C 1
ATOM 645 O O . GLY A 1 84 ? 7.767 -2.456 4.526 1.00 94.56 84 GLY A O 1
ATOM 646 N N . HIS A 1 85 ? 6.108 -3.864 4.013 1.00 95.06 85 HIS A N 1
ATOM 647 C CA . HIS A 1 85 ? 6.937 -4.985 3.616 1.00 95.06 85 HIS A CA 1
ATOM 648 C C . HIS A 1 85 ? 6.446 -5.564 2.288 1.00 95.06 85 HIS A C 1
ATOM 650 O O . HIS A 1 85 ? 5.251 -5.702 2.037 1.00 95.06 85 HIS A O 1
ATOM 656 N N . CYS A 1 86 ? 7.392 -5.914 1.425 1.00 95.69 86 CYS A N 1
ATOM 657 C CA . CYS A 1 86 ? 7.138 -6.633 0.189 1.00 95.69 86 CYS A CA 1
ATOM 658 C C . CYS A 1 86 ? 8.211 -7.700 0.024 1.00 95.69 86 CYS A C 1
ATOM 660 O O . CYS A 1 86 ? 9.380 -7.463 0.312 1.00 95.69 86 CYS A O 1
ATOM 662 N N . THR A 1 87 ? 7.827 -8.851 -0.506 1.00 94.75 87 THR A N 1
ATOM 663 C CA . THR A 1 87 ? 8.763 -9.951 -0.796 1.00 94.75 87 THR A CA 1
ATOM 664 C C . THR A 1 87 ? 9.605 -9.741 -2.060 1.00 94.75 87 THR A C 1
ATOM 666 O O . THR A 1 87 ? 10.388 -10.616 -2.423 1.00 94.75 87 THR A O 1
ATOM 669 N N . CYS A 1 88 ? 9.461 -8.617 -2.772 1.00 92.75 88 CYS A N 1
ATOM 670 C CA . CYS A 1 88 ? 10.364 -8.278 -3.873 1.00 92.75 88 CYS A CA 1
ATOM 671 C C . CYS A 1 88 ? 11.740 -7.849 -3.351 1.00 92.75 88 CYS A C 1
ATOM 673 O O . CYS A 1 88 ? 11.860 -7.393 -2.218 1.00 92.75 88 CYS A O 1
ATOM 675 N N . GLU A 1 89 ? 12.756 -7.877 -4.210 1.00 88.38 89 GLU A N 1
ATOM 676 C CA . GLU A 1 89 ? 14.134 -7.495 -3.864 1.00 88.38 89 GLU A CA 1
ATOM 677 C C . GLU A 1 89 ? 14.237 -6.097 -3.225 1.00 88.38 89 GLU A C 1
ATOM 679 O O . GLU A 1 89 ? 14.868 -5.915 -2.187 1.00 88.38 89 GLU A O 1
ATOM 684 N N . ALA A 1 90 ? 13.525 -5.111 -3.778 1.00 84.19 90 ALA A N 1
ATOM 685 C CA . ALA A 1 90 ? 13.483 -3.751 -3.240 1.00 84.19 90 ALA A CA 1
ATOM 686 C C . ALA A 1 90 ? 12.557 -3.593 -2.016 1.00 84.19 90 ALA A C 1
ATOM 688 O O . ALA A 1 90 ? 12.378 -2.485 -1.512 1.00 84.19 90 ALA A O 1
ATOM 689 N N . GLY A 1 91 ? 11.912 -4.660 -1.546 1.00 77.38 91 GLY A N 1
ATOM 690 C CA . GLY A 1 91 ? 10.842 -4.600 -0.550 1.00 77.38 91 GLY A CA 1
ATOM 691 C C . GLY A 1 91 ? 11.310 -4.215 0.851 1.00 77.38 91 GLY A C 1
ATOM 692 O O . GLY A 1 91 ? 10.557 -3.573 1.579 1.00 77.38 91 GLY A O 1
ATOM 693 N N . ASN A 1 92 ? 12.581 -4.473 1.179 1.00 80.31 92 ASN A N 1
ATOM 694 C CA . ASN A 1 92 ? 13.215 -4.013 2.423 1.00 80.31 92 ASN A CA 1
ATOM 695 C C . ASN A 1 92 ? 13.352 -2.484 2.511 1.00 80.31 92 ASN A C 1
ATOM 697 O O . ASN A 1 92 ? 13.613 -1.953 3.584 1.00 80.31 92 ASN A O 1
ATOM 701 N N . SER A 1 93 ? 13.167 -1.758 1.402 1.00 83.25 93 SER A N 1
ATOM 702 C CA . SER A 1 93 ? 13.121 -0.291 1.417 1.00 83.25 93 SER A CA 1
ATOM 703 C C . SER A 1 93 ? 11.798 0.275 1.943 1.00 83.25 93 SER A C 1
ATOM 705 O O . SER A 1 93 ? 11.690 1.494 2.098 1.00 83.25 93 SER A O 1
ATOM 707 N N . GLU A 1 94 ? 10.787 -0.582 2.146 1.00 87.00 94 GLU A N 1
ATOM 708 C CA . GLU A 1 94 ? 9.397 -0.242 2.495 1.00 87.00 94 GLU A CA 1
ATOM 709 C C . GLU A 1 94 ? 8.672 0.636 1.452 1.00 87.00 94 GLU A C 1
ATOM 711 O O . GLU A 1 94 ? 7.578 1.149 1.702 1.00 87.00 94 GLU A O 1
ATOM 716 N N . ARG A 1 95 ? 9.292 0.857 0.284 1.00 89.25 95 ARG A N 1
ATOM 717 C CA . ARG A 1 95 ? 8.887 1.871 -0.709 1.00 89.25 95 ARG A CA 1
ATOM 718 C C . ARG A 1 95 ? 8.940 1.363 -2.148 1.00 89.25 95 ARG A C 1
ATOM 720 O O . ARG A 1 95 ? 9.002 2.155 -3.079 1.00 89.25 95 ARG A O 1
ATOM 727 N N . CYS A 1 96 ? 8.939 0.050 -2.358 1.00 93.69 96 CYS A N 1
ATOM 728 C CA . CYS A 1 96 ? 8.947 -0.502 -3.708 1.00 93.69 96 CYS A CA 1
ATOM 729 C C . CYS A 1 96 ? 7.649 -0.162 -4.464 1.00 93.69 96 CYS A C 1
ATOM 731 O O . CYS A 1 96 ? 6.587 0.006 -3.859 1.00 93.69 96 CYS A O 1
ATOM 733 N N . LYS A 1 97 ? 7.709 -0.154 -5.800 1.00 94.06 97 LYS A N 1
ATOM 734 C CA . LYS A 1 97 ? 6.546 0.081 -6.672 1.00 94.06 97 LYS A CA 1
ATOM 735 C C . LYS A 1 97 ? 5.324 -0.783 -6.337 1.00 94.06 97 LYS A C 1
ATOM 737 O O . LYS A 1 97 ? 4.201 -0.310 -6.437 1.00 94.06 97 LYS A O 1
ATOM 742 N N . HIS A 1 98 ? 5.522 -2.025 -5.883 1.00 95.38 98 HIS A N 1
ATOM 743 C CA . HIS A 1 98 ? 4.420 -2.924 -5.521 1.00 95.38 98 HIS A CA 1
ATOM 744 C C . HIS A 1 98 ? 3.675 -2.459 -4.260 1.00 95.38 98 HIS A C 1
ATOM 746 O O . HIS A 1 98 ? 2.447 -2.486 -4.228 1.00 95.38 98 HIS A O 1
ATOM 752 N N . LEU A 1 99 ? 4.404 -1.998 -3.235 1.00 95.62 99 LEU A N 1
ATOM 753 C CA . LEU A 1 99 ? 3.797 -1.417 -2.033 1.00 95.62 99 LEU A CA 1
ATOM 754 C C . LEU A 1 99 ? 3.046 -0.136 -2.370 1.00 95.62 99 LEU A C 1
ATOM 756 O O . LEU A 1 99 ? 1.914 0.040 -1.928 1.00 95.62 99 LEU A O 1
ATOM 760 N N . VAL A 1 100 ? 3.648 0.722 -3.193 1.00 95.25 100 VAL A N 1
ATOM 761 C CA . VAL A 1 100 ? 3.013 1.971 -3.619 1.00 95.25 100 VAL A CA 1
ATOM 762 C C . VAL A 1 100 ? 1.748 1.699 -4.427 1.00 95.25 100 VAL A C 1
ATOM 764 O O . VAL A 1 100 ? 0.722 2.314 -4.159 1.00 95.25 100 VAL A O 1
ATOM 767 N N . ALA A 1 101 ? 1.768 0.723 -5.336 1.00 95.50 101 ALA A N 1
ATOM 768 C CA . ALA A 1 101 ? 0.582 0.292 -6.071 1.00 95.50 101 ALA A CA 1
ATOM 769 C C . ALA A 1 101 ? -0.553 -0.156 -5.134 1.00 95.50 101 ALA A C 1
ATOM 771 O O . ALA A 1 101 ? -1.704 0.229 -5.334 1.00 95.50 101 ALA A O 1
ATOM 772 N N . MET A 1 102 ? -0.236 -0.923 -4.082 1.00 95.19 102 MET A N 1
ATOM 773 C CA . MET A 1 102 ? -1.224 -1.341 -3.082 1.00 95.19 102 MET A CA 1
ATOM 774 C C . MET A 1 102 ? -1.756 -0.159 -2.259 1.00 95.19 102 MET A C 1
ATOM 776 O O . MET A 1 102 ? -2.958 -0.075 -2.028 1.00 95.19 102 MET A O 1
ATOM 780 N N . MET A 1 103 ? -0.900 0.786 -1.864 1.00 94.81 103 MET A N 1
ATOM 781 C CA . MET A 1 103 ? -1.321 2.007 -1.163 1.00 94.81 103 MET A CA 1
ATOM 782 C C . MET A 1 103 ? -2.233 2.877 -2.036 1.00 94.81 103 MET A C 1
ATOM 784 O O . MET A 1 103 ? -3.254 3.365 -1.560 1.00 94.81 103 MET A O 1
ATOM 788 N N . LEU A 1 104 ? -1.906 3.033 -3.321 1.00 94.69 104 LEU A N 1
ATOM 789 C CA . LEU A 1 104 ? -2.736 3.753 -4.286 1.00 94.69 104 LEU A CA 1
ATOM 790 C C . LEU A 1 104 ? -4.081 3.058 -4.510 1.00 94.69 104 LEU A C 1
ATOM 792 O O . LEU A 1 104 ? -5.098 3.736 -4.611 1.00 94.69 104 LEU A O 1
ATOM 796 N N . LEU A 1 105 ? -4.108 1.722 -4.553 1.00 93.19 105 LEU A N 1
ATOM 797 C CA . LEU A 1 105 ? -5.356 0.963 -4.626 1.00 93.19 105 LEU A CA 1
ATOM 798 C C . LEU A 1 105 ? -6.250 1.259 -3.415 1.00 93.19 105 LEU A C 1
ATOM 800 O O . LEU A 1 105 ? -7.422 1.568 -3.598 1.00 93.19 105 LEU A O 1
ATOM 804 N N . VAL A 1 106 ? -5.690 1.221 -2.201 1.00 91.38 106 VAL A N 1
ATOM 805 C CA . VAL A 1 106 ? -6.425 1.518 -0.958 1.00 91.38 106 VAL A CA 1
ATOM 806 C C . VAL A 1 106 ? -6.885 2.974 -0.906 1.00 91.38 106 VAL A C 1
ATOM 808 O O . VAL A 1 106 ? -8.014 3.233 -0.516 1.00 91.38 106 VAL A O 1
ATOM 811 N N . ASN A 1 107 ? -6.050 3.925 -1.331 1.00 92.19 107 ASN A N 1
ATOM 812 C CA . ASN A 1 107 ? -6.417 5.341 -1.389 1.00 92.19 107 ASN A CA 1
ATOM 813 C C . ASN A 1 107 ? -7.539 5.629 -2.405 1.00 92.19 107 ASN A C 1
ATOM 815 O O . ASN A 1 107 ? -8.372 6.496 -2.160 1.00 92.19 107 ASN A O 1
ATOM 819 N N . ARG A 1 108 ? -7.553 4.935 -3.551 1.00 88.38 108 ARG A N 1
ATOM 820 C CA . ARG A 1 108 ? -8.541 5.148 -4.626 1.00 88.38 108 ARG A CA 1
ATOM 821 C C . ARG A 1 108 ? -9.858 4.410 -4.393 1.00 88.38 108 ARG A C 1
ATOM 823 O O . ARG A 1 108 ? -10.859 4.759 -5.013 1.00 88.38 108 ARG A O 1
ATOM 830 N N . GLN A 1 109 ? -9.855 3.363 -3.576 1.00 77.31 109 GLN A N 1
ATOM 831 C CA . GLN A 1 109 ? -11.067 2.640 -3.218 1.00 77.31 109 GLN A CA 1
ATOM 832 C C . GLN A 1 109 ? -11.722 3.285 -2.003 1.00 77.31 109 GLN A C 1
ATOM 834 O O . GLN A 1 109 ? -11.053 3.621 -1.035 1.00 77.31 109 GLN A O 1
ATOM 839 N N . ASP A 1 110 ? -13.047 3.392 -2.020 1.00 59.22 110 ASP A N 1
ATOM 840 C CA . ASP A 1 110 ? -13.830 3.758 -0.841 1.00 59.22 110 ASP A CA 1
ATOM 841 C C . ASP A 1 110 ? -13.935 2.537 0.094 1.00 59.22 110 ASP A C 1
ATOM 843 O O . ASP A 1 110 ? -14.954 1.847 0.177 1.00 59.22 110 ASP A O 1
ATOM 847 N N . TRP A 1 111 ? -12.802 2.179 0.703 1.00 59.88 111 TRP A N 1
ATOM 848 C CA . TRP A 1 111 ? -12.646 0.991 1.542 1.00 59.88 111 TRP A CA 1
ATOM 849 C C . TRP A 1 111 ? -13.460 1.096 2.843 1.00 59.88 111 TRP A C 1
ATOM 851 O O . TRP A 1 111 ? -13.955 0.083 3.338 1.00 59.88 111 TRP A O 1
ATOM 861 N N . TYR A 1 112 ? -13.702 2.315 3.341 1.00 51.66 112 TYR A N 1
ATOM 862 C CA . TYR A 1 112 ? -14.517 2.572 4.534 1.00 51.66 112 TYR A CA 1
ATOM 863 C C . TYR A 1 112 ? -15.968 2.128 4.385 1.00 51.66 112 TYR A C 1
ATOM 865 O O . TYR A 1 112 ? -16.532 1.549 5.316 1.00 51.66 112 TYR A O 1
ATOM 873 N N . SER A 1 113 ? -16.564 2.340 3.211 1.00 45.31 113 SER A N 1
ATOM 874 C CA . SER A 1 113 ? -17.943 1.921 2.942 1.00 45.31 113 SER A CA 1
ATOM 875 C C . SER A 1 113 ? -18.135 0.392 2.963 1.00 45.31 113 SER A C 1
ATOM 877 O O . SER A 1 113 ? -19.230 -0.092 3.249 1.00 45.31 113 SER A O 1
ATOM 879 N N . GLN A 1 114 ? -17.072 -0.384 2.722 1.00 45.53 114 GLN A N 1
ATOM 880 C CA . GLN A 1 114 ? -17.122 -1.848 2.581 1.00 45.53 114 GLN A CA 1
AT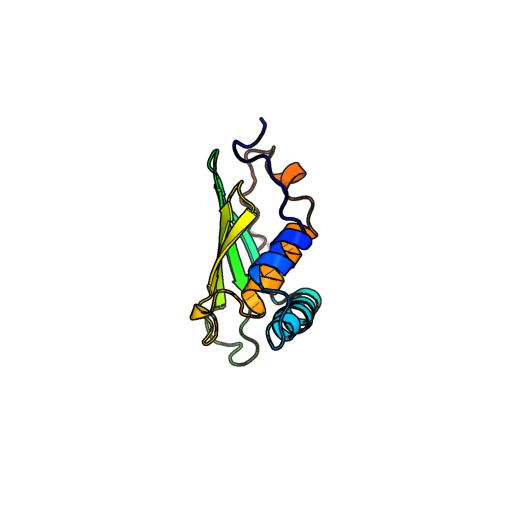OM 881 C C . GLN A 1 114 ? -16.855 -2.592 3.901 1.00 45.53 114 GLN A C 1
ATOM 883 O O . GLN A 1 114 ? -17.313 -3.720 4.092 1.00 45.53 114 GLN A O 1
ATOM 888 N N . LEU A 1 115 ? -16.191 -1.929 4.851 1.00 47.44 115 LEU A N 1
ATOM 889 C CA . LEU A 1 115 ? -15.817 -2.471 6.162 1.00 47.44 115 LEU A CA 1
ATOM 890 C C . LEU A 1 115 ? -16.949 -2.465 7.200 1.00 47.44 115 LEU A C 1
ATOM 892 O O . LEU A 1 115 ? -16.826 -3.075 8.259 1.00 47.44 115 LEU A O 1
ATOM 896 N N . GLY A 1 116 ? -18.063 -1.788 6.904 1.00 40.97 116 GLY A N 1
ATOM 897 C CA . GLY A 1 116 ? -19.271 -1.798 7.735 1.00 40.97 116 GLY A CA 1
ATOM 898 C C . GLY A 1 116 ? -20.097 -3.085 7.627 1.00 40.97 116 GLY A C 1
ATOM 899 O O . GLY A 1 116 ? -21.069 -3.242 8.369 1.00 40.97 116 GLY A O 1
ATOM 900 N N . THR A 1 117 ? -19.728 -3.999 6.721 1.00 39.12 117 THR A N 1
ATOM 901 C CA . THR A 1 117 ? -20.348 -5.321 6.593 1.00 39.12 117 THR A CA 1
ATOM 902 C C . THR A 1 117 ? -19.422 -6.384 7.195 1.00 39.12 117 THR A C 1
ATOM 904 O O . THR A 1 117 ? -18.233 -6.384 6.881 1.00 39.12 117 THR A O 1
ATOM 907 N N . PRO A 1 118 ? -19.922 -7.313 8.033 1.00 42.34 118 PRO A N 1
ATOM 908 C CA . PRO A 1 118 ? -19.120 -8.415 8.585 1.00 42.34 118 PRO A CA 1
ATOM 909 C C . PRO A 1 118 ? -18.488 -9.350 7.534 1.00 42.34 118 PRO A C 1
ATOM 911 O O . PRO A 1 118 ? -17.737 -10.249 7.896 1.00 42.34 118 PRO A O 1
ATOM 914 N N . ASP A 1 119 ? -18.784 -9.146 6.249 1.00 42.25 119 ASP A N 1
ATOM 915 C CA . ASP A 1 119 ? -18.470 -10.046 5.139 1.00 42.25 119 ASP A CA 1
ATOM 916 C C . ASP A 1 119 ? -17.248 -9.626 4.304 1.00 42.25 119 ASP A C 1
ATOM 918 O O . ASP A 1 119 ? -17.058 -10.103 3.181 1.00 42.25 119 ASP A O 1
ATOM 922 N N . MET A 1 120 ? -16.366 -8.759 4.818 1.00 42.09 120 MET A N 1
ATOM 923 C CA . MET A 1 120 ? -15.180 -8.330 4.065 1.00 42.09 120 MET A CA 1
ATOM 924 C C . MET A 1 120 ? -14.027 -9.357 4.089 1.00 42.09 120 MET A C 1
ATOM 926 O O . MET A 1 120 ? -12.886 -9.048 4.412 1.00 42.09 120 MET A O 1
ATOM 930 N N . TYR A 1 121 ? -14.336 -10.579 3.650 1.00 40.78 121 TYR A N 1
ATOM 931 C CA . TYR A 1 121 ? -13.417 -11.568 3.081 1.00 40.78 121 TYR A CA 1
ATOM 932 C C . TYR A 1 121 ? -13.695 -11.721 1.578 1.00 40.78 121 TYR A C 1
ATOM 934 O O . TYR A 1 121 ? -13.896 -12.826 1.081 1.00 40.78 121 TYR A O 1
ATOM 942 N N . ARG A 1 122 ? -13.721 -10.640 0.789 1.00 38.91 122 ARG A N 1
ATOM 943 C CA . ARG A 1 122 ? -13.764 -10.789 -0.678 1.00 38.91 122 ARG A CA 1
ATOM 944 C C . ARG A 1 122 ? -12.368 -10.836 -1.280 1.00 38.91 122 ARG A C 1
ATOM 946 O O . ARG A 1 122 ? -11.955 -9.988 -2.062 1.00 38.91 122 ARG A O 1
ATOM 953 N N . PHE A 1 123 ? -11.704 -11.949 -0.971 1.00 40.75 123 PHE A N 1
ATOM 954 C CA . PHE A 1 123 ? -10.844 -12.656 -1.911 1.00 40.75 123 PHE A CA 1
ATOM 955 C C . PHE A 1 123 ? -11.652 -12.944 -3.188 1.00 40.75 123 PHE A C 1
ATOM 957 O O . PHE A 1 123 ? -12.305 -13.978 -3.296 1.00 40.75 123 PHE A O 1
ATOM 964 N N . LYS A 1 124 ? -11.640 -12.049 -4.180 1.00 31.52 124 LYS A N 1
ATOM 965 C CA . LYS A 1 124 ? -11.945 -12.474 -5.551 1.00 31.52 124 LYS A CA 1
ATOM 966 C C . LYS A 1 124 ? -10.649 -12.957 -6.179 1.00 31.52 124 LYS A C 1
ATOM 968 O O . LYS A 1 124 ? -9.927 -12.197 -6.811 1.00 31.52 124 LYS A O 1
ATOM 973 N N . ALA A 1 125 ? -10.380 -14.245 -5.980 1.00 31.83 125 ALA A N 1
ATOM 974 C CA . ALA A 1 125 ? -9.562 -15.013 -6.896 1.00 31.83 125 ALA A CA 1
ATOM 975 C C . ALA A 1 125 ? -10.173 -14.871 -8.299 1.00 31.83 125 ALA A C 1
ATOM 977 O O . ALA A 1 125 ? -11.168 -15.512 -8.625 1.00 31.83 125 ALA A O 1
ATOM 978 N N . SER A 1 126 ? -9.596 -14.016 -9.139 1.00 28.89 126 SER A N 1
ATOM 979 C CA . SER A 1 126 ? -9.848 -13.988 -10.583 1.00 28.89 126 SER A CA 1
ATOM 980 C C . SER A 1 126 ? -9.103 -15.128 -11.292 1.00 28.89 126 SER A C 1
ATOM 982 O O . SER A 1 126 ? -8.490 -14.941 -12.339 1.00 28.89 126 SER A O 1
ATOM 984 N N . MET A 1 127 ? -9.162 -16.331 -10.720 1.00 34.97 127 MET A N 1
ATOM 985 C CA . MET A 1 127 ? -8.730 -17.581 -11.338 1.00 34.97 127 MET A CA 1
ATOM 986 C C . MET A 1 127 ? -9.732 -18.660 -10.927 1.00 34.97 127 MET A C 1
ATOM 988 O O . MET A 1 127 ? -9.610 -19.235 -9.849 1.00 34.97 127 MET A O 1
ATOM 992 N N . GLY A 1 128 ? -10.765 -18.879 -11.748 1.00 29.23 128 GLY A N 1
ATOM 993 C CA . GLY A 1 128 ? -11.748 -19.930 -11.472 1.00 29.23 128 GLY A CA 1
ATOM 994 C C . GLY A 1 128 ? -13.111 -19.870 -12.167 1.00 29.23 128 GLY A C 1
ATOM 995 O O . GLY A 1 128 ? -13.903 -20.766 -11.924 1.00 29.23 128 GLY A O 1
ATOM 996 N N . GLU A 1 129 ? -13.418 -18.909 -13.044 1.00 29.77 129 GLU A N 1
ATOM 997 C CA . GLU A 1 129 ? -14.571 -19.040 -13.961 1.00 29.77 129 GLU A CA 1
ATOM 998 C C . GLU A 1 129 ? -14.087 -19.512 -15.337 1.00 29.77 129 GLU A C 1
ATOM 1000 O O . GLU A 1 129 ? -14.150 -18.806 -16.337 1.00 29.77 129 GLU A O 1
ATOM 1005 N N . ALA A 1 130 ? -13.535 -20.725 -15.359 1.00 35.47 130 ALA A N 1
ATOM 1006 C CA . ALA A 1 130 ? -13.267 -21.484 -16.577 1.00 35.47 130 ALA A CA 1
ATOM 1007 C C . ALA A 1 130 ? -13.257 -22.989 -16.267 1.00 35.47 130 ALA A C 1
ATOM 1009 O O . ALA A 1 130 ? -12.239 -23.652 -16.413 1.00 35.47 130 ALA A O 1
ATOM 1010 N N . ALA A 1 131 ? -14.385 -23.523 -15.800 1.00 30.23 131 ALA A N 1
ATOM 1011 C CA . ALA A 1 131 ? -14.743 -24.930 -15.981 1.00 30.23 131 ALA A CA 1
ATOM 1012 C C . ALA A 1 131 ? -16.220 -25.110 -15.624 1.00 30.23 131 ALA A C 1
ATOM 1014 O O . ALA A 1 131 ? -16.580 -25.411 -14.489 1.00 30.23 131 ALA A O 1
ATOM 1015 N N . GLY A 1 132 ? -17.090 -24.926 -16.616 1.00 32.28 132 GLY A N 1
ATOM 1016 C CA . GLY A 1 132 ? -18.352 -25.642 -16.598 1.00 32.28 132 GLY A CA 1
ATOM 1017 C C . GLY A 1 132 ? -18.046 -27.132 -16.710 1.00 32.28 132 GLY A C 1
ATOM 1018 O O . GLY A 1 132 ? -17.447 -27.556 -17.695 1.00 32.28 132 GLY A O 1
ATOM 1019 N N . ILE A 1 133 ? -18.465 -27.917 -15.724 1.00 31.39 133 ILE A N 1
ATOM 1020 C CA . ILE A 1 133 ? -18.843 -29.307 -15.957 1.00 31.39 133 ILE A CA 1
ATOM 1021 C C . ILE A 1 133 ? -20.163 -29.513 -15.230 1.00 31.39 133 ILE A C 1
ATOM 1023 O O . ILE A 1 133 ? -20.268 -29.435 -14.009 1.00 31.39 133 ILE A O 1
ATOM 1027 N N . SER A 1 134 ? -21.182 -29.673 -16.055 1.00 29.66 134 SER A N 1
ATOM 1028 C CA . SER A 1 134 ? -22.539 -30.039 -15.718 1.00 29.66 134 SER A CA 1
ATOM 1029 C C . SER A 1 134 ? -22.643 -31.493 -15.258 1.00 29.66 134 SER A C 1
ATOM 1031 O O . SER A 1 134 ? -22.015 -32.366 -15.854 1.00 29.66 134 SER A O 1
ATOM 1033 N N . ASN A 1 135 ? -23.624 -31.698 -14.383 1.00 30.61 135 ASN A N 1
ATOM 1034 C CA . ASN A 1 135 ? -24.513 -32.855 -14.266 1.00 30.61 135 ASN A CA 1
ATOM 1035 C C . ASN A 1 135 ? -24.063 -34.109 -13.495 1.00 30.61 135 ASN A C 1
ATOM 1037 O O . ASN A 1 135 ? -23.071 -34.754 -13.823 1.00 30.61 135 ASN A O 1
ATOM 1041 N N . VAL A 1 136 ? -25.029 -34.493 -12.643 1.00 37.28 136 VAL A N 1
ATOM 1042 C CA . VAL A 1 136 ? -25.313 -35.753 -11.930 1.00 37.28 136 VAL A CA 1
ATOM 1043 C C . VAL A 1 136 ? -24.557 -35.986 -10.628 1.00 37.28 136 VAL A C 1
ATOM 1045 O O . VAL A 1 136 ? -23.345 -36.271 -10.664 1.00 37.28 136 VAL A O 1
#

Radius of gyration: 16.17 Å; chains: 1; bounding box: 40×50×34 Å

InterPro domains:
  IPR007527 Zinc finger, SWIM-type [PS50966] (76-107)

pLDDT: mean 78.18, std 21.81, range [28.89, 96.06]

Foldseek 3Di:
DAFLDDDALAPVLLCVQQDPDPPLVVLLVLLVVQLVVVQWQDKAWPDGHNFKTKMWTFGQDPVCNVDGTKIKMWIATPVSDIAIAIPDPCRVVSRHSNNSNNSVVRNPDPVRVVVVDPPRPPPPRPPPPPDDDDDD

Organism: Rhipicephalus sanguineus (NCBI:txid34632)

Sequence (136 aa):
MTLPFAKELSLSDIMRHLGAVEPRLRCLIEGEEVLNARHIICCGVKTCSDTSLTVQGLCVQTSHVQHKPHELEFVYGLDGTIKGHCTCEAGNSERCKHLVAMMLLVNRQDWYSQLGTPDMYRFKASMGEAAGISNV

Secondary structure (DSSP, 8-state):
---S------HHHHHHHH-SSTTTTHHHHHHHHHHHTT-EEEEEEEEE-SSEEEEEEEE--SS-TTSPPEEEEEEEETTS-EEEEESSGGGGGT--HHHHHHHHHHHHS-HHHHTTSTT------SS---------